Protein AF-A0A1G8TJX0-F1 (afdb_monomer_lite)

Organism: NCBI:txid490829

Foldseek 3Di:
DDDDDPV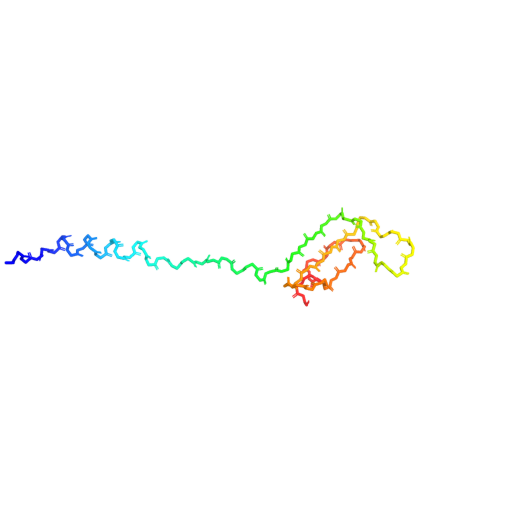NVVVVVVVVVVVPPPPCPPPPQAKDKDFQDWDDPVPDPDIDGGWMWIDGPHDTPDIDDDDDDVVVNHD

pLDDT: mean 80.72, std 14.0, range [51.94, 96.94]

Structure (mmCIF, N/CA/C/O backbone):
data_AF-A0A1G8TJX0-F1
#
_entry.id   AF-A0A1G8TJX0-F1
#
loop_
_atom_site.group_PDB
_atom_site.id
_atom_site.type_symbol
_atom_site.label_atom_id
_atom_site.label_alt_id
_atom_site.label_comp_id
_atom_site.label_asym_id
_atom_site.label_entity_id
_atom_site.label_seq_id
_atom_site.pdbx_PDB_ins_code
_atom_site.Cartn_x
_atom_site.Cartn_y
_atom_site.Cartn_z
_atom_site.occupancy
_atom_site.B_iso_or_equiv
_atom_site.auth_seq_id
_atom_site.auth_comp_id
_atom_site.auth_asym_id
_atom_site.auth_atom_id
_atom_site.pdbx_PDB_model_num
ATOM 1 N N . MET A 1 1 ? -19.965 1.093 61.119 1.00 51.94 1 MET A N 1
ATOM 2 C CA . MET A 1 1 ? -19.941 1.125 59.636 1.00 51.94 1 MET A CA 1
ATOM 3 C C . MET A 1 1 ? -21.249 1.738 59.142 1.00 51.94 1 MET A C 1
ATOM 5 O O . MET A 1 1 ? -22.307 1.253 59.528 1.00 51.94 1 MET A O 1
ATOM 9 N N . LYS A 1 2 ? -21.203 2.845 58.388 1.00 62.62 2 LYS A N 1
ATOM 10 C CA . LYS A 1 2 ? -22.402 3.561 57.910 1.00 62.62 2 LYS A CA 1
ATOM 11 C C . LYS A 1 2 ? -22.943 2.854 56.663 1.00 62.62 2 LYS A C 1
ATOM 13 O O . LYS A 1 2 ? -22.196 2.673 55.708 1.00 62.62 2 LYS A O 1
ATOM 18 N N . LYS A 1 3 ? -24.209 2.420 56.687 1.00 67.88 3 LYS A N 1
ATOM 19 C CA . LYS A 1 3 ? -24.843 1.736 55.546 1.00 67.88 3 LYS A CA 1
ATOM 20 C C . LYS A 1 3 ? -24.990 2.726 54.377 1.00 67.88 3 LYS A C 1
ATOM 22 O O . LYS A 1 3 ? -25.469 3.838 54.617 1.00 67.88 3 LYS A O 1
ATOM 27 N N . PRO A 1 4 ? -24.577 2.370 53.149 1.00 68.94 4 PRO A N 1
ATOM 28 C CA . PRO A 1 4 ? -24.740 3.252 52.001 1.00 68.94 4 PRO A CA 1
ATOM 29 C C . PRO A 1 4 ? -26.233 3.448 51.715 1.00 68.94 4 PRO A C 1
ATOM 31 O O . PRO A 1 4 ? -27.020 2.506 51.802 1.00 68.94 4 PRO A O 1
ATOM 34 N N . ASN A 1 5 ? -26.632 4.686 51.421 1.00 83.00 5 ASN A N 1
ATOM 35 C CA . ASN A 1 5 ? -28.011 4.994 51.051 1.00 83.00 5 ASN A CA 1
ATOM 36 C C . ASN A 1 5 ? -28.209 4.812 49.538 1.00 83.00 5 ASN A C 1
ATOM 38 O O . ASN A 1 5 ? -27.241 4.778 48.776 1.00 83.00 5 ASN A O 1
ATOM 42 N N . LEU A 1 6 ? -29.470 4.713 49.106 1.00 81.75 6 LEU A N 1
ATOM 43 C CA . LEU A 1 6 ? -29.814 4.444 47.708 1.00 81.75 6 LEU A CA 1
ATOM 44 C C . LEU A 1 6 ? -29.155 5.442 46.743 1.00 81.75 6 LEU A C 1
ATOM 46 O O . LEU A 1 6 ? -28.623 5.024 45.726 1.00 81.75 6 LEU A O 1
ATOM 50 N N . LYS A 1 7 ? -29.093 6.729 47.109 1.00 80.00 7 LYS A N 1
ATOM 51 C CA . LYS A 1 7 ? -28.486 7.795 46.293 1.00 80.00 7 LYS A CA 1
ATOM 52 C C . LYS A 1 7 ? -26.977 7.602 46.124 1.00 80.00 7 LYS A C 1
ATOM 54 O O . LYS A 1 7 ? -26.447 7.814 45.038 1.00 80.00 7 LYS A O 1
ATOM 59 N N . THR A 1 8 ? -26.290 7.169 47.183 1.00 79.56 8 THR A N 1
ATOM 60 C CA . THR A 1 8 ? -24.864 6.815 47.134 1.00 79.56 8 THR A CA 1
ATOM 61 C C . THR A 1 8 ? -24.630 5.609 46.226 1.00 79.56 8 THR A C 1
ATOM 63 O O . THR A 1 8 ? -23.647 5.582 45.493 1.00 79.56 8 THR A O 1
ATOM 66 N N . LEU A 1 9 ? -25.555 4.645 46.224 1.00 80.00 9 LEU A N 1
ATOM 67 C CA . LEU A 1 9 ? -25.498 3.474 45.351 1.00 80.00 9 LEU A CA 1
ATOM 68 C C . LEU A 1 9 ? -25.699 3.849 43.874 1.00 80.00 9 LEU A C 1
ATOM 70 O O . LEU A 1 9 ? -24.966 3.373 43.012 1.00 80.00 9 LEU A O 1
ATOM 74 N N . THR A 1 10 ? -26.652 4.741 43.582 1.00 77.56 10 THR A N 1
ATOM 75 C CA . THR A 1 10 ? -26.923 5.210 42.213 1.00 77.56 10 THR A CA 1
ATOM 76 C C . THR A 1 10 ? -25.756 6.019 41.653 1.00 77.56 10 THR A C 1
ATOM 78 O O . THR A 1 10 ? -25.371 5.824 40.504 1.00 77.56 10 THR A O 1
ATOM 81 N N . ALA A 1 11 ? -25.154 6.887 42.471 1.00 79.62 11 ALA A N 1
ATOM 82 C CA . ALA A 1 11 ? -23.976 7.656 42.079 1.00 79.62 11 ALA A CA 1
ATOM 83 C C . ALA A 1 11 ? -22.766 6.747 41.805 1.00 79.62 11 ALA A C 1
ATOM 85 O O . ALA A 1 11 ? -22.068 6.939 40.813 1.00 79.62 11 ALA A O 1
ATOM 86 N N . ALA A 1 12 ? -22.553 5.722 42.636 1.00 78.94 12 ALA A N 1
ATOM 87 C CA . ALA A 1 12 ? -21.486 4.747 42.425 1.00 78.94 12 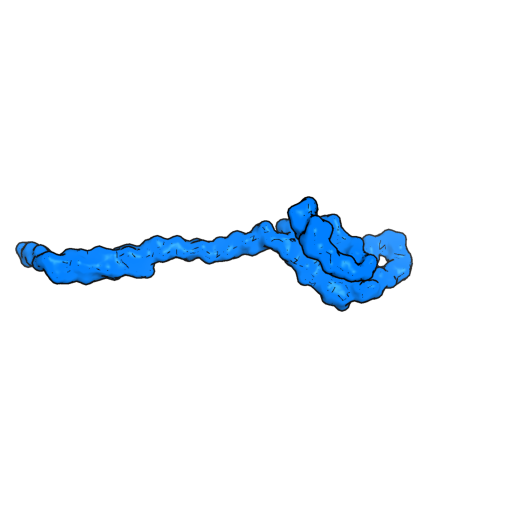ALA A CA 1
ATOM 88 C C . ALA A 1 12 ? -21.682 3.943 41.128 1.00 78.94 12 ALA A C 1
ATOM 90 O O . ALA A 1 12 ? -20.722 3.724 40.392 1.00 78.94 12 ALA A O 1
ATOM 91 N N . LEU A 1 13 ? -22.923 3.558 40.812 1.00 79.38 13 LEU A N 1
ATOM 92 C CA . LEU A 1 13 ? -23.246 2.856 39.570 1.00 79.38 13 LEU A CA 1
ATOM 93 C C . LEU A 1 13 ? -23.032 3.743 38.333 1.00 79.38 13 LEU A C 1
ATOM 95 O O . LEU A 1 13 ? -22.464 3.283 37.348 1.00 79.38 13 LEU A O 1
ATOM 99 N N . ALA A 1 14 ? -23.421 5.020 38.393 1.00 76.25 14 ALA A N 1
ATOM 100 C CA . ALA A 1 14 ? -23.210 5.968 37.297 1.00 76.25 14 ALA A CA 1
ATOM 101 C C . ALA A 1 14 ? -21.715 6.188 36.998 1.00 76.25 14 ALA A C 1
ATOM 103 O O . ALA A 1 14 ? -21.309 6.196 35.836 1.00 76.25 14 ALA A O 1
ATOM 104 N N . VAL A 1 15 ? -20.884 6.291 38.042 1.00 75.06 15 VAL A N 1
ATOM 105 C CA . VAL A 1 15 ? -19.423 6.388 37.894 1.00 75.06 15 VAL A CA 1
ATOM 106 C C . VAL A 1 15 ? -18.841 5.092 37.319 1.00 75.06 15 VAL A C 1
ATOM 108 O O . VAL A 1 15 ? -18.030 5.150 36.398 1.00 75.06 15 VAL A O 1
ATOM 111 N N . ALA A 1 16 ? -19.293 3.924 37.784 1.00 71.00 16 ALA A N 1
ATOM 112 C CA . ALA A 1 16 ? -18.821 2.634 37.277 1.00 71.00 16 ALA A CA 1
ATOM 113 C C . ALA A 1 16 ? -19.164 2.404 35.792 1.00 71.00 16 ALA A C 1
ATOM 115 O O . ALA A 1 1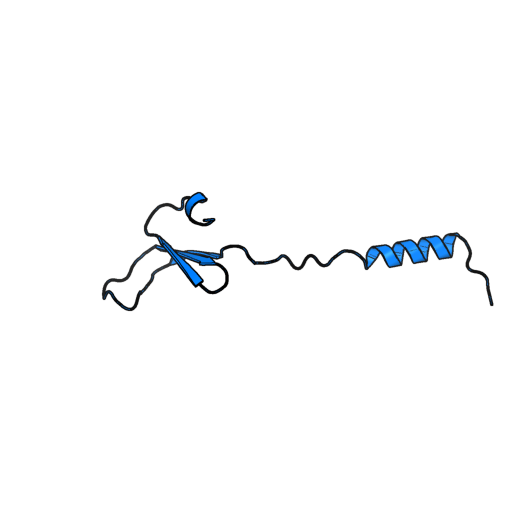6 ? -18.355 1.847 35.055 1.00 71.00 16 ALA A O 1
ATOM 116 N N . VAL A 1 17 ? -20.327 2.871 35.329 1.00 69.88 17 VAL A N 1
ATOM 117 C CA . VAL A 1 17 ? -20.724 2.777 33.912 1.00 69.88 17 VAL A CA 1
ATOM 118 C C . VAL A 1 17 ? -19.930 3.755 33.037 1.00 69.88 17 VAL A C 1
ATOM 120 O O . VAL A 1 17 ? -19.606 3.426 31.899 1.00 69.88 17 VAL A O 1
ATOM 123 N N . SER A 1 18 ? -19.549 4.926 33.562 1.00 66.25 18 SER A N 1
ATOM 124 C CA . SER A 1 18 ? -18.798 5.935 32.795 1.00 66.25 18 SER A CA 1
ATOM 125 C C . SER A 1 18 ? -17.374 5.507 32.405 1.00 66.25 18 SER A C 1
ATOM 127 O O . SER A 1 18 ? -16.854 5.978 31.398 1.00 66.25 18 SER A O 1
ATOM 129 N N . VAL A 1 19 ? -16.767 4.576 33.150 1.00 65.75 19 VAL A N 1
ATOM 130 C CA . VAL A 1 19 ? -15.430 4.017 32.861 1.00 65.75 19 VAL A CA 1
ATOM 131 C C . VAL A 1 19 ? -15.474 2.713 32.056 1.00 65.75 19 VAL A C 1
ATOM 133 O O . VAL A 1 19 ? -14.427 2.198 31.677 1.00 65.75 19 VAL A O 1
ATOM 136 N N . ALA A 1 20 ? -16.669 2.172 31.796 1.00 60.97 20 ALA A N 1
ATOM 137 C CA . ALA A 1 20 ? -16.873 0.906 31.090 1.00 60.97 20 ALA A CA 1
ATOM 138 C C . ALA A 1 20 ? -17.136 1.082 29.585 1.00 60.97 20 ALA A C 1
ATOM 140 O O . ALA A 1 20 ? -17.465 0.110 28.904 1.00 60.97 20 ALA A O 1
ATOM 141 N N . LEU A 1 21 ? -17.007 2.305 29.056 1.00 64.69 21 LEU A N 1
ATOM 142 C CA . LEU A 1 21 ? -17.009 2.515 27.613 1.00 64.69 21 LEU A CA 1
ATOM 143 C C . LEU A 1 21 ? -15.840 1.713 27.030 1.00 64.69 21 LEU A C 1
ATOM 145 O O . LEU A 1 21 ? -14.695 1.967 27.415 1.00 64.69 21 LEU A O 1
ATOM 149 N N . PRO A 1 22 ? -16.088 0.742 26.133 1.00 65.44 22 PRO A N 1
ATOM 150 C CA . PRO A 1 22 ? -14.996 0.099 25.436 1.00 65.44 22 PRO A CA 1
ATOM 151 C C . PRO A 1 22 ? -14.219 1.197 24.715 1.00 65.44 22 PRO A C 1
ATOM 153 O O . PRO A 1 22 ? -14.776 1.942 23.906 1.00 65.44 22 PRO A O 1
ATOM 156 N N . ALA A 1 23 ? -12.928 1.308 25.022 1.00 63.16 23 ALA A N 1
ATOM 157 C CA . ALA A 1 23 ? -11.989 1.952 24.129 1.00 63.16 23 ALA A CA 1
ATOM 158 C C . ALA A 1 23 ? -11.966 1.087 22.869 1.00 63.16 23 ALA A C 1
ATOM 160 O O . ALA A 1 23 ? -11.180 0.149 22.759 1.00 63.16 23 ALA A O 1
ATOM 161 N N . ALA A 1 24 ? -12.887 1.354 21.943 1.00 61.16 24 ALA A N 1
ATOM 162 C CA . ALA A 1 24 ? -12.757 0.916 20.571 1.00 61.16 24 ALA A CA 1
ATOM 163 C C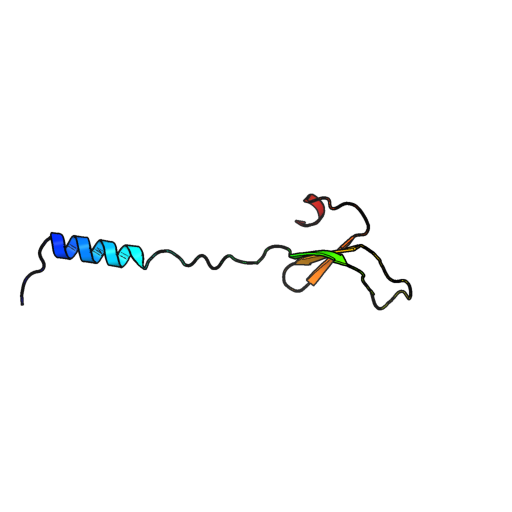 . ALA A 1 24 ? -11.545 1.666 20.016 1.00 61.16 24 ALA A C 1
ATOM 165 O O . ALA A 1 24 ? -11.674 2.709 19.379 1.00 61.16 24 ALA A O 1
ATOM 166 N N . ALA A 1 25 ? -10.351 1.174 20.354 1.00 54.50 25 ALA A N 1
ATOM 167 C CA . ALA A 1 25 ? -9.162 1.429 19.578 1.00 54.50 25 ALA A CA 1
ATOM 168 C C . ALA A 1 25 ? -9.550 0.994 18.173 1.00 54.50 25 ALA A C 1
ATOM 170 O O . ALA A 1 25 ? -9.788 -0.188 17.932 1.00 54.50 25 ALA A O 1
ATOM 171 N N . GLN A 1 26 ? -9.800 1.988 17.323 1.00 55.22 26 GLN A N 1
ATOM 172 C CA . GLN A 1 26 ? -10.247 1.782 15.963 1.00 55.22 26 GLN A CA 1
ATOM 173 C C . GLN A 1 26 ? -9.216 0.871 15.332 1.00 55.22 26 GLN A C 1
ATOM 175 O O . GLN A 1 26 ? -8.061 1.267 15.164 1.00 55.22 26 GLN A O 1
ATOM 180 N N . ASP A 1 27 ? -9.634 -0.363 15.076 1.00 59.22 27 ASP A N 1
ATOM 181 C CA . ASP A 1 27 ? -8.836 -1.323 14.356 1.00 59.22 27 ASP A CA 1
ATOM 182 C C . ASP A 1 27 ? -8.510 -0.640 13.030 1.00 59.22 27 ASP A C 1
ATOM 184 O O . ASP A 1 27 ? -9.363 -0.487 12.156 1.00 59.22 27 ASP A O 1
ATOM 188 N N . THR A 1 28 ? -7.289 -0.119 12.907 1.00 60.88 28 THR A N 1
ATOM 189 C CA . THR A 1 28 ? -6.795 0.492 11.667 1.00 60.88 28 THR A CA 1
ATOM 190 C C . THR A 1 28 ? -6.382 -0.630 10.713 1.00 60.88 28 THR A C 1
ATOM 192 O O . THR A 1 28 ? -5.444 -0.506 9.940 1.00 60.88 28 THR A O 1
ATOM 195 N N . SER A 1 29 ? -7.100 -1.754 10.752 1.00 69.56 29 SER A N 1
ATOM 196 C CA . SER A 1 29 ? -6.949 -2.887 9.844 1.00 69.56 29 SER A CA 1
ATOM 197 C C . SER A 1 29 ? -7.701 -2.626 8.530 1.00 69.56 29 SER A C 1
ATOM 199 O O . SER A 1 29 ? -8.332 -3.495 7.937 1.00 69.56 29 SER A O 1
ATOM 201 N N . GLY A 1 30 ? -7.706 -1.362 8.103 1.00 81.00 30 GLY A N 1
ATOM 202 C CA . GLY A 1 30 ? -8.248 -0.923 6.830 1.00 81.00 30 GLY A CA 1
ATOM 203 C C . GLY A 1 30 ? -7.108 -0.677 5.843 1.00 81.00 30 GLY A C 1
ATOM 204 O O . GLY A 1 30 ? -6.033 -0.243 6.262 1.00 81.00 30 GLY A O 1
ATOM 205 N N . PRO A 1 31 ? -7.316 -0.904 4.536 1.00 88.31 31 PRO A N 1
ATOM 206 C CA . PRO A 1 31 ? -6.329 -0.546 3.527 1.00 88.31 31 PRO A CA 1
ATOM 207 C C . PRO A 1 31 ? -5.960 0.942 3.602 1.00 88.31 31 PRO A C 1
ATOM 209 O O . PRO A 1 31 ? -6.834 1.812 3.631 1.00 88.31 31 PRO A O 1
ATOM 212 N N . ILE A 1 32 ? -4.664 1.235 3.594 1.00 91.25 32 ILE A N 1
ATOM 213 C CA . ILE A 1 32 ? -4.109 2.585 3.504 1.00 91.25 32 ILE A CA 1
ATOM 214 C C . ILE A 1 32 ? -3.924 2.920 2.026 1.00 91.25 32 ILE A C 1
ATOM 216 O O . ILE A 1 32 ? -3.359 2.133 1.267 1.00 91.25 32 ILE A O 1
ATOM 220 N N . LEU A 1 33 ? -4.386 4.100 1.619 1.00 92.56 33 LEU A N 1
ATOM 221 C CA . LEU A 1 33 ? -4.260 4.590 0.252 1.00 92.56 33 LEU A CA 1
ATOM 222 C C . LEU A 1 33 ? -3.339 5.810 0.208 1.00 92.56 33 LEU A C 1
ATOM 224 O O . LEU A 1 33 ? -3.659 6.858 0.769 1.00 92.56 33 LEU A O 1
ATOM 228 N N . TYR A 1 34 ? -2.243 5.693 -0.532 1.00 94.75 34 TYR A N 1
ATOM 229 C CA . TYR A 1 34 ? -1.424 6.826 -0.948 1.00 94.75 34 TYR A CA 1
ATOM 230 C C . TYR A 1 34 ? -1.823 7.229 -2.363 1.00 94.75 34 TYR A C 1
ATOM 232 O O . TYR A 1 34 ? -1.885 6.380 -3.251 1.00 94.75 34 TYR A O 1
ATOM 240 N N . THR A 1 35 ? -2.091 8.512 -2.585 1.00 94.88 35 THR A N 1
ATOM 241 C CA . THR A 1 35 ? -2.504 9.028 -3.896 1.00 94.88 35 THR A CA 1
ATOM 242 C C . THR A 1 35 ? -1.483 9.989 -4.461 1.00 94.88 35 THR A C 1
ATOM 244 O O . THR A 1 35 ? -0.890 10.757 -3.704 1.00 94.88 35 THR A O 1
ATOM 247 N N . ASN A 1 36 ? -1.375 10.021 -5.788 1.00 95.12 36 ASN A N 1
ATOM 248 C CA . ASN A 1 36 ? -0.537 10.980 -6.501 1.00 95.12 36 ASN A CA 1
ATOM 249 C C . ASN A 1 36 ? 0.935 10.932 -6.057 1.00 95.12 36 ASN A C 1
ATOM 251 O O . ASN A 1 36 ? 1.550 11.955 -5.755 1.00 95.12 36 ASN A O 1
ATOM 255 N N . VAL A 1 37 ? 1.479 9.723 -5.972 1.00 96.19 37 VAL A N 1
ATOM 256 C CA . VAL A 1 37 ? 2.876 9.486 -5.606 1.00 96.19 37 VAL A CA 1
ATOM 257 C C . VAL A 1 37 ? 3.660 8.989 -6.809 1.00 96.19 37 VAL A C 1
ATOM 259 O O . VAL A 1 37 ? 3.111 8.342 -7.701 1.00 96.19 37 VAL A O 1
ATOM 262 N N . ASN A 1 38 ? 4.958 9.267 -6.815 1.00 96.94 38 ASN A N 1
ATOM 263 C CA . ASN A 1 38 ? 5.871 8.675 -7.781 1.00 96.94 38 ASN A CA 1
ATOM 264 C C . ASN A 1 38 ? 6.464 7.396 -7.184 1.00 96.94 38 ASN A C 1
ATOM 266 O O . ASN A 1 38 ? 6.882 7.394 -6.025 1.00 96.94 38 ASN A O 1
ATOM 270 N N . VAL A 1 39 ? 6.492 6.316 -7.962 1.00 96.31 39 VAL A N 1
ATOM 271 C CA . VAL A 1 39 ? 6.938 4.991 -7.515 1.00 96.31 39 VAL A CA 1
ATOM 272 C C . VAL A 1 39 ? 8.105 4.525 -8.373 1.00 96.31 39 VAL A C 1
ATOM 274 O O . VAL A 1 39 ? 8.003 4.466 -9.598 1.00 96.31 39 VAL A O 1
ATOM 277 N N . PHE A 1 40 ? 9.202 4.169 -7.709 1.00 96.94 40 PHE A N 1
ATOM 278 C CA . PHE A 1 40 ? 10.317 3.445 -8.304 1.00 96.94 40 PHE A CA 1
ATOM 279 C C . PHE A 1 40 ? 10.252 1.994 -7.826 1.00 96.94 40 PHE A C 1
ATOM 281 O O . PHE A 1 40 ? 10.282 1.744 -6.621 1.00 96.94 40 PHE A O 1
ATOM 288 N N . ASP A 1 41 ? 10.107 1.049 -8.752 1.00 93.44 41 ASP A N 1
ATOM 289 C CA . ASP A 1 41 ? 9.879 -0.367 -8.434 1.00 93.44 41 ASP A CA 1
ATOM 290 C C . ASP A 1 41 ? 11.177 -1.181 -8.284 1.00 93.44 41 ASP A C 1
ATOM 292 O O . ASP A 1 41 ? 11.138 -2.339 -7.870 1.00 93.44 41 ASP A O 1
ATOM 296 N N . GLY A 1 42 ? 12.329 -0.580 -8.604 1.00 95.19 42 GLY A N 1
ATOM 297 C CA . GLY A 1 42 ? 13.640 -1.226 -8.537 1.00 95.19 42 GLY A CA 1
ATOM 298 C C . GLY A 1 42 ? 13.887 -2.286 -9.615 1.00 95.19 42 GLY A C 1
ATOM 299 O O . GLY A 1 42 ? 14.922 -2.950 -9.566 1.00 95.19 42 GLY A O 1
ATOM 300 N N . VAL A 1 43 ? 12.971 -2.450 -10.574 1.00 94.75 43 VAL A N 1
ATOM 301 C CA . VAL A 1 43 ? 13.087 -3.387 -11.705 1.00 94.75 43 VAL A CA 1
ATOM 302 C C . VAL A 1 43 ? 13.180 -2.623 -13.021 1.00 94.75 43 VAL A C 1
ATOM 304 O O . VAL A 1 43 ? 14.011 -2.948 -13.867 1.00 94.75 43 VAL A O 1
ATOM 307 N N . ASN A 1 44 ? 12.347 -1.601 -13.189 1.00 93.94 44 ASN A N 1
ATOM 308 C CA . ASN A 1 44 ? 12.336 -0.735 -14.353 1.00 93.94 44 ASN A CA 1
ATOM 309 C C . ASN A 1 44 ? 13.113 0.552 -14.060 1.00 93.94 44 ASN A C 1
ATOM 311 O O . ASN A 1 44 ? 13.041 1.112 -12.970 1.00 93.94 44 ASN A O 1
ATOM 315 N N . GLU A 1 45 ? 13.821 1.067 -15.065 1.00 94.81 45 GLU A N 1
ATOM 316 C CA . GLU A 1 45 ? 14.484 2.375 -14.955 1.00 94.81 45 GLU A CA 1
ATOM 317 C C . GLU A 1 45 ? 13.481 3.539 -14.997 1.00 94.81 45 GLU A C 1
ATOM 319 O O . GLU A 1 45 ? 13.762 4.633 -14.509 1.00 94.81 45 GLU A O 1
ATOM 324 N N . ALA A 1 46 ?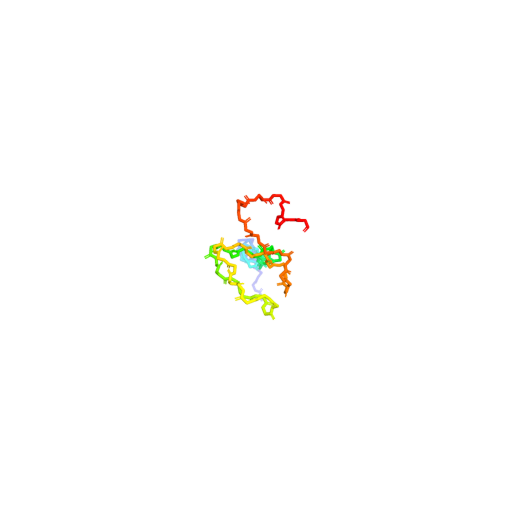 12.300 3.308 -15.578 1.00 95.94 46 ALA A N 1
ATOM 325 C CA . ALA A 1 46 ? 11.259 4.313 -15.713 1.00 95.94 46 ALA A CA 1
ATOM 326 C C . ALA A 1 46 ? 10.515 4.542 -14.389 1.00 95.94 46 ALA A C 1
ATOM 328 O O . ALA A 1 46 ? 10.020 3.605 -13.763 1.00 95.94 46 ALA A O 1
ATOM 329 N N . LEU A 1 47 ? 10.382 5.813 -14.003 1.00 95.69 47 LEU A N 1
ATOM 330 C CA . LEU A 1 47 ? 9.591 6.226 -12.849 1.00 95.69 47 LEU A CA 1
ATOM 331 C C . LEU A 1 47 ? 8.093 6.157 -13.175 1.00 95.69 47 LEU A C 1
ATOM 333 O O . LEU A 1 47 ? 7.644 6.709 -14.180 1.00 95.69 47 LEU A O 1
ATOM 337 N N . ILE A 1 48 ? 7.308 5.522 -12.304 1.00 95.31 48 ILE A N 1
ATOM 338 C CA . ILE A 1 48 ? 5.849 5.528 -12.418 1.00 95.31 48 ILE A CA 1
ATOM 339 C C . ILE A 1 48 ? 5.334 6.793 -11.736 1.00 95.31 48 ILE A C 1
ATOM 341 O O . ILE A 1 48 ? 5.371 6.903 -10.512 1.00 95.31 48 ILE A O 1
ATOM 345 N N . GLU A 1 49 ? 4.861 7.754 -12.521 1.00 95.75 49 GLU A N 1
ATOM 346 C CA . GLU A 1 49 ? 4.402 9.045 -12.007 1.00 95.75 49 GLU A CA 1
ATOM 347 C C . GLU A 1 49 ? 2.901 9.066 -11.698 1.00 95.75 49 GLU A C 1
ATOM 349 O O . GLU A 1 49 ? 2.100 8.417 -12.376 1.00 95.75 49 GLU A O 1
ATOM 354 N N . ASN A 1 50 ? 2.513 9.875 -10.705 1.00 95.31 50 ASN A N 1
ATOM 355 C CA . ASN A 1 50 ? 1.114 10.127 -10.324 1.00 95.31 50 ASN A CA 1
ATOM 356 C C . ASN A 1 50 ? 0.302 8.837 -10.070 1.00 95.31 50 ASN A C 1
ATOM 358 O O . ASN A 1 50 ? -0.880 8.736 -10.414 1.00 95.31 50 ASN A O 1
ATOM 362 N N . ALA A 1 51 ? 0.941 7.834 -9.470 1.00 94.81 51 ALA A N 1
ATOM 363 C CA . ALA A 1 51 ? 0.323 6.562 -9.138 1.00 94.81 51 ALA A CA 1
ATOM 364 C C . ALA A 1 51 ? -0.427 6.622 -7.804 1.00 94.81 51 ALA A C 1
ATOM 366 O O . ALA A 1 51 ? -0.216 7.503 -6.965 1.00 94.81 51 ALA A O 1
ATOM 367 N N . ASN A 1 52 ? -1.281 5.625 -7.593 1.00 94.69 52 ASN A N 1
ATOM 368 C CA . ASN A 1 52 ? -1.899 5.354 -6.305 1.00 94.69 52 ASN A CA 1
ATOM 369 C C . ASN A 1 52 ? -1.410 4.009 -5.761 1.00 94.69 52 ASN A C 1
ATOM 371 O O . ASN A 1 52 ? -1.339 3.036 -6.515 1.00 94.69 52 ASN A O 1
ATOM 375 N N . VAL A 1 53 ? -1.109 3.943 -4.465 1.00 94.88 53 VAL A N 1
ATOM 376 C CA . VAL A 1 53 ? -0.564 2.753 -3.798 1.00 94.88 53 VAL A CA 1
ATOM 377 C C . VAL A 1 53 ? -1.486 2.335 -2.663 1.00 94.88 53 VAL A C 1
ATOM 379 O O . VAL A 1 53 ? -1.799 3.143 -1.788 1.00 94.88 53 VAL A O 1
ATOM 382 N N . VAL A 1 54 ? -1.912 1.072 -2.685 1.00 93.69 54 VAL A N 1
ATOM 383 C CA . VAL A 1 54 ? -2.722 0.464 -1.625 1.00 93.69 54 VAL A CA 1
ATOM 384 C C . VAL A 1 54 ? -1.826 -0.414 -0.768 1.00 93.69 54 VAL A C 1
ATOM 386 O O . VAL A 1 54 ? -1.129 -1.290 -1.287 1.00 93.69 54 VAL A O 1
ATOM 389 N N . VAL A 1 55 ? -1.859 -0.174 0.539 1.00 92.88 55 VAL A N 1
ATOM 390 C CA . VAL A 1 55 ? -1.177 -0.989 1.540 1.00 92.88 55 VAL A CA 1
ATOM 391 C C . VAL A 1 55 ? -2.225 -1.627 2.433 1.00 92.88 55 VAL A C 1
ATOM 393 O O . VAL A 1 55 ? -3.005 -0.930 3.076 1.00 92.88 55 VAL A O 1
ATOM 396 N N . THR A 1 56 ? -2.242 -2.950 2.476 1.00 90.69 56 THR A N 1
ATOM 397 C CA . THR A 1 56 ? -3.105 -3.711 3.377 1.00 90.69 56 THR A CA 1
ATOM 398 C C . THR A 1 56 ? -2.210 -4.385 4.399 1.00 90.69 56 THR A C 1
ATOM 400 O O . THR A 1 56 ? -1.292 -5.116 4.029 1.00 90.69 56 THR A O 1
ATOM 403 N N . GLU A 1 57 ? -2.455 -4.098 5.676 1.00 88.44 57 GLU A N 1
ATOM 404 C CA . GLU A 1 57 ? -1.587 -4.505 6.782 1.00 88.44 57 GLU A CA 1
ATOM 405 C C . GLU A 1 57 ? -0.141 -4.018 6.573 1.00 88.44 57 GLU A C 1
ATOM 407 O O . GLU A 1 57 ? 0.151 -2.840 6.771 1.00 88.44 57 GLU A O 1
ATOM 412 N N . ASN A 1 58 ? 0.763 -4.900 6.148 1.00 91.69 58 ASN A N 1
ATOM 413 C CA . ASN A 1 58 ? 2.171 -4.601 5.887 1.00 91.69 58 ASN A CA 1
ATOM 414 C C . ASN A 1 58 ? 2.589 -4.847 4.426 1.00 91.69 58 ASN A C 1
ATOM 416 O O . ASN A 1 58 ? 3.781 -4.777 4.120 1.00 91.69 58 ASN A O 1
ATOM 420 N N . LEU A 1 59 ? 1.640 -5.134 3.529 1.00 94.12 59 LEU A N 1
ATOM 421 C CA . LEU A 1 59 ? 1.912 -5.461 2.130 1.00 94.12 59 LEU A CA 1
ATOM 422 C C . LEU A 1 59 ? 1.396 -4.379 1.189 1.00 94.12 59 LEU A C 1
ATOM 424 O O . LEU A 1 59 ? 0.271 -3.902 1.323 1.00 94.12 59 LEU A O 1
ATOM 428 N N . ILE A 1 60 ? 2.191 -4.067 0.167 1.00 94.56 60 ILE A N 1
ATOM 429 C CA . ILE A 1 60 ? 1.707 -3.328 -1.000 1.00 94.56 60 ILE A CA 1
ATOM 430 C C . ILE A 1 60 ? 0.879 -4.300 -1.843 1.00 94.56 60 ILE A C 1
ATOM 432 O O . ILE A 1 60 ? 1.422 -5.230 -2.439 1.00 94.56 60 ILE A O 1
ATOM 436 N N . THR A 1 61 ? -0.433 -4.094 -1.888 1.00 93.50 61 THR A N 1
ATOM 437 C CA . THR A 1 61 ? -1.372 -4.974 -2.599 1.00 93.50 61 THR A CA 1
ATOM 438 C C . THR A 1 61 ? -1.686 -4.476 -4.004 1.00 93.50 61 THR A C 1
ATOM 440 O O . THR A 1 61 ? -2.039 -5.269 -4.877 1.00 93.50 61 THR A O 1
ATOM 443 N N . ALA A 1 62 ? -1.516 -3.176 -4.262 1.00 93.06 62 ALA A N 1
ATOM 444 C CA . ALA A 1 62 ? -1.694 -2.611 -5.593 1.00 93.06 62 ALA A CA 1
ATOM 445 C C . ALA A 1 62 ? -0.882 -1.330 -5.815 1.00 93.06 62 ALA A C 1
ATOM 447 O O . ALA A 1 62 ? -0.792 -0.472 -4.937 1.00 93.06 62 ALA A O 1
ATOM 448 N N . VAL A 1 63 ? -0.395 -1.170 -7.049 1.00 93.81 63 VAL A N 1
ATOM 449 C CA . VAL A 1 63 ? 0.113 0.090 -7.608 1.00 93.81 63 VAL A CA 1
ATOM 450 C C . VAL A 1 63 ? -0.683 0.377 -8.879 1.00 93.81 63 VAL A C 1
ATOM 452 O O . VAL A 1 63 ? -0.731 -0.456 -9.785 1.00 93.81 63 VAL A O 1
ATOM 455 N N . LEU A 1 64 ? -1.378 1.514 -8.926 1.00 91.69 64 LEU A N 1
ATOM 456 C CA . LEU A 1 64 ? -2.358 1.837 -9.966 1.00 91.69 64 LEU A CA 1
ATOM 457 C C . LEU A 1 64 ? -1.992 3.132 -10.690 1.00 91.69 64 LEU A C 1
ATOM 459 O O . LEU A 1 64 ? -1.866 4.177 -10.053 1.00 91.69 64 LEU A O 1
ATOM 463 N N . THR A 1 65 ? -1.930 3.081 -12.019 1.00 90.00 65 THR A N 1
ATOM 464 C CA . THR A 1 65 ? -1.899 4.262 -12.887 1.00 90.00 65 THR A CA 1
ATOM 465 C C . THR A 1 65 ? -3.308 4.509 -13.433 1.00 90.00 65 THR A C 1
ATOM 467 O O . THR A 1 65 ? -3.899 3.653 -14.092 1.00 90.00 65 THR A O 1
ATOM 470 N N . GLY A 1 66 ? -3.899 5.658 -13.098 1.00 82.62 66 GLY A N 1
ATOM 471 C CA . GLY A 1 66 ? -5.248 6.037 -13.537 1.00 82.62 66 GLY A CA 1
ATOM 472 C C . GLY A 1 66 ? -6.314 6.095 -12.429 1.00 82.62 66 GLY A C 1
ATOM 473 O O . GLY A 1 66 ? -5.982 6.089 -11.241 1.00 82.62 66 GLY A O 1
ATOM 474 N N . PR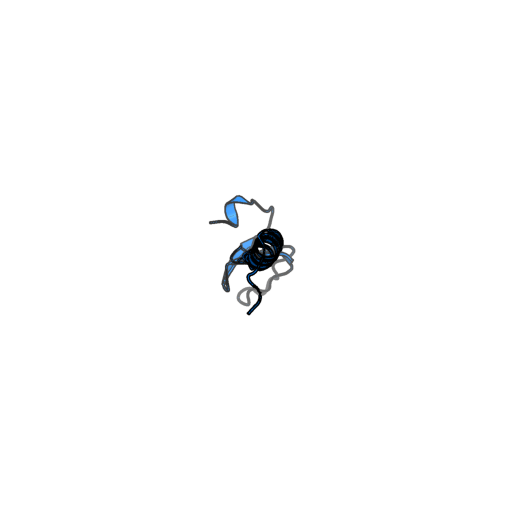O A 1 67 ? -7.605 6.207 -12.807 1.00 79.00 67 PRO A N 1
ATOM 475 C CA . PRO A 1 67 ? -8.690 6.513 -11.878 1.00 79.00 67 PRO A CA 1
ATOM 476 C C . PRO A 1 67 ? -8.879 5.459 -10.788 1.00 79.00 67 PRO A C 1
ATOM 478 O O . PRO A 1 67 ? -8.871 4.250 -11.039 1.00 79.00 67 PRO A O 1
ATOM 481 N N . LEU A 1 68 ? -9.125 5.937 -9.570 1.00 71.69 68 LEU A N 1
ATOM 482 C CA . LEU A 1 68 ? -9.400 5.093 -8.420 1.00 71.69 68 LEU A CA 1
ATOM 483 C C . LEU A 1 68 ? -10.824 4.550 -8.467 1.00 71.69 68 LEU A C 1
ATOM 485 O O . LEU A 1 68 ? -11.797 5.281 -8.309 1.00 71.69 68 LEU A O 1
ATOM 489 N N . ASN A 1 69 ? -10.934 3.235 -8.624 1.00 73.62 69 ASN A N 1
ATOM 490 C CA . ASN A 1 69 ? -12.188 2.521 -8.444 1.00 73.62 69 ASN A CA 1
ATOM 491 C C . ASN A 1 69 ? -12.198 1.883 -7.054 1.00 73.62 69 ASN A C 1
ATOM 493 O O . ASN A 1 69 ? -11.486 0.908 -6.819 1.00 73.62 69 ASN A O 1
ATOM 497 N N . PHE A 1 70 ? -13.045 2.390 -6.154 1.00 64.25 70 PHE A N 1
ATOM 498 C CA . PHE A 1 70 ? -13.158 1.927 -4.761 1.00 64.25 70 PHE A CA 1
ATOM 499 C C . PHE A 1 70 ? -13.424 0.417 -4.607 1.00 64.25 70 PHE A C 1
ATOM 501 O O . PHE A 1 70 ? -13.116 -0.159 -3.571 1.00 64.25 70 PHE A O 1
ATOM 508 N N . ARG A 1 71 ? -13.940 -0.270 -5.636 1.00 66.88 71 ARG A N 1
ATOM 509 C CA . ARG A 1 71 ? -14.114 -1.735 -5.600 1.00 66.88 71 ARG A CA 1
ATOM 510 C C . ARG A 1 71 ? -12.807 -2.521 -5.771 1.00 66.88 71 ARG A C 1
ATOM 512 O O . ARG A 1 71 ? -12.765 -3.679 -5.386 1.00 66.88 71 ARG A O 1
ATOM 519 N N . ARG A 1 72 ? -11.751 -1.920 -6.335 1.00 62.50 72 ARG A N 1
ATOM 520 C CA . ARG A 1 72 ? -10.439 -2.570 -6.529 1.00 62.50 72 ARG A CA 1
ATOM 521 C C . ARG A 1 72 ? -9.516 -2.487 -5.312 1.00 62.50 72 ARG A C 1
ATOM 523 O O . ARG A 1 72 ? -8.505 -3.169 -5.312 1.00 62.50 72 ARG A O 1
ATOM 530 N N . ILE A 1 73 ? -9.841 -1.662 -4.315 1.00 63.22 73 ILE A N 1
ATOM 531 C CA . ILE A 1 73 ? -8.988 -1.431 -3.133 1.00 63.22 73 ILE A CA 1
ATOM 532 C C . ILE A 1 73 ? -9.452 -2.211 -1.888 1.00 63.22 73 ILE A C 1
ATOM 534 O O . ILE A 1 73 ? -8.908 -2.007 -0.812 1.00 63.22 73 ILE A O 1
ATOM 538 N N . GLN A 1 74 ? -10.499 -3.035 -2.016 1.00 57.88 74 GLN A N 1
ATOM 539 C CA . GLN A 1 74 ? -11.161 -3.760 -0.915 1.00 57.88 74 GLN A CA 1
ATOM 540 C C . GLN A 1 74 ? -11.207 -5.285 -1.142 1.00 57.88 74 GLN A C 1
ATOM 542 O O . GLN A 1 74 ? -11.913 -5.975 -0.412 1.00 57.88 74 GLN A O 1
ATOM 547 N N . SER A 1 75 ? -10.544 -5.797 -2.188 1.00 55.38 75 SER A N 1
ATOM 548 C CA . SER A 1 75 ? -10.556 -7.221 -2.552 1.00 55.38 75 SER A CA 1
ATOM 549 C C . SER A 1 75 ? -9.232 -7.897 -2.255 1.00 55.38 75 SER A C 1
ATOM 551 O O . SER A 1 75 ? -8.202 -7.192 -2.288 1.00 55.38 75 SER A O 1
#

Secondary structure (DSSP, 8-state):
-PPPPHHHHHHHHHHHHHT-S--------SPEEEEEEEE--SS-SS-EEEEEEEEETTEEEEEE-S---GGGS--

InterPro domains:
  IPR011059 Metal-dependent hydrolase, composite domain superfamily [SSF51338] (32-68)

Sequence (75 aa):
MKKPNLKTLTAALAVAVSVALPAAAQDTSGPILYTNVNVFDGVNEALIENANVVVTENLITAVLTGPLNFRRIQS

Radius of gyration: 25.58 Å; chains: 1; bounding box: 44×18×75 Å